Protein AF-A0AAU5FYH8-F1 (afdb_monomer_lite)

Foldseek 3Di:
DQDQDDLQRLLVLLCVVVVHDSVPDDQFADPVSLVSSVVVCCVPRVDDADPVLSVQPRGSVSSSVSSVVVPPPPPPPPPPDDDDPPDDDDDDDDDD

Secondary structure (DSSP, 8-state):
---PPPHHHHHHHHHHHTTS-GGG--SB--HHHHHHHHHHHHHHH-----HHHHHH-SBHHHHHHHHHHTS--GGGGSSSSSS--S----------

pLDDT: mean 80.05, std 16.14, range [45.41, 95.19]

Sequence (96 aa):
MPNIPERAEVVEILAAFGDRSPEQVPEGIDSMELAWLVHQIEQRYGSQLDDDDLARMTTVTGVLQVLGEQAPGPDARSQDTQGSDAQSQDAQGPHV

Structure (mmCIF, N/CA/C/O backbone):
data_AF-A0AAU5FYH8-F1
#
_entry.id   AF-A0AAU5FYH8-F1
#
loop_
_atom_site.group_PDB
_atom_site.id
_atom_site.type_symbol
_atom_site.label_atom_id
_atom_site.label_alt_id
_atom_site.label_comp_id
_atom_site.label_asym_id
_atom_site.label_entity_id
_atom_site.label_seq_id
_atom_site.pdbx_PDB_ins_code
_atom_site.Cartn_x
_atom_site.Cartn_y
_atom_site.Cartn_z
_atom_site.occupancy
_atom_site.B_iso_or_equiv
_atom_site.auth_seq_id
_atom_site.auth_comp_id
_atom_site.auth_asym_id
_atom_site.auth_atom_id
_atom_site.pdbx_PDB_model_num
ATOM 1 N N . MET A 1 1 ? -20.896 -8.009 9.211 1.00 45.41 1 MET A N 1
ATOM 2 C CA . MET A 1 1 ? -19.586 -8.371 9.791 1.00 45.41 1 MET A CA 1
ATOM 3 C C . MET A 1 1 ? -18.613 -7.308 9.321 1.00 45.41 1 MET A C 1
ATOM 5 O O . MET A 1 1 ? -18.785 -6.903 8.176 1.00 45.41 1 MET A O 1
ATOM 9 N N . PRO A 1 2 ? -17.701 -6.779 10.154 1.00 51.47 2 PRO A N 1
ATOM 10 C CA . PRO A 1 2 ? -16.620 -5.963 9.615 1.00 51.47 2 PRO A CA 1
ATOM 11 C C . PRO A 1 2 ? -15.801 -6.896 8.718 1.00 51.47 2 PRO A C 1
ATOM 13 O O . PRO A 1 2 ? -15.109 -7.778 9.218 1.00 51.47 2 PRO A O 1
ATOM 16 N N . ASN A 1 3 ? -16.014 -6.815 7.405 1.00 66.94 3 ASN A N 1
ATOM 17 C CA . ASN A 1 3 ? -15.208 -7.563 6.452 1.00 66.94 3 ASN A CA 1
ATOM 18 C C . ASN A 1 3 ? -13.881 -6.823 6.388 1.00 66.94 3 ASN A C 1
ATOM 20 O O . ASN A 1 3 ? -13.838 -5.683 5.947 1.00 66.94 3 ASN A O 1
ATOM 24 N N . ILE A 1 4 ? -12.832 -7.441 6.903 1.00 73.75 4 ILE A N 1
ATOM 25 C CA . ILE A 1 4 ? -11.466 -6.991 6.664 1.00 73.75 4 ILE A CA 1
ATOM 26 C C . ILE A 1 4 ? -11.015 -7.779 5.437 1.00 73.75 4 ILE A C 1
ATOM 28 O O . ILE A 1 4 ? -11.247 -8.993 5.409 1.00 73.75 4 ILE A O 1
ATOM 32 N N . PRO A 1 5 ? -10.432 -7.137 4.418 1.00 81.38 5 PRO A N 1
ATOM 33 C CA . PRO A 1 5 ? -10.004 -7.854 3.229 1.00 81.38 5 PRO A CA 1
ATOM 34 C C . PRO A 1 5 ? -8.905 -8.860 3.583 1.00 81.38 5 PRO A C 1
ATOM 36 O O . PRO A 1 5 ? -7.932 -8.541 4.270 1.00 81.38 5 PRO A O 1
ATOM 39 N N . GLU A 1 6 ? -9.062 -10.091 3.104 1.00 87.00 6 GLU A N 1
ATOM 40 C CA . GLU A 1 6 ? -8.043 -11.126 3.266 1.00 87.00 6 GLU A CA 1
ATOM 41 C C . GLU A 1 6 ? -6.917 -10.969 2.238 1.00 87.00 6 GLU A C 1
ATOM 43 O O . GLU A 1 6 ? -7.065 -10.299 1.214 1.00 87.00 6 GLU A O 1
ATOM 48 N N . ARG A 1 7 ? -5.786 -11.655 2.463 1.00 90.88 7 ARG A N 1
ATOM 49 C CA . ARG A 1 7 ? -4.640 -11.642 1.535 1.00 90.88 7 ARG A CA 1
ATOM 50 C C . ARG A 1 7 ? -5.048 -11.950 0.099 1.00 90.88 7 ARG A C 1
ATOM 52 O O . ARG A 1 7 ? -4.548 -11.309 -0.817 1.00 90.88 7 ARG A O 1
ATOM 59 N N . ALA A 1 8 ? -5.923 -12.938 -0.088 1.00 91.38 8 ALA A N 1
ATOM 60 C CA . ALA A 1 8 ? -6.403 -13.317 -1.411 1.00 91.38 8 ALA A CA 1
ATOM 61 C C . ALA A 1 8 ? -7.121 -12.148 -2.099 1.00 91.38 8 ALA A C 1
ATOM 63 O O . ALA A 1 8 ? -6.843 -11.872 -3.258 1.00 91.38 8 ALA A O 1
ATOM 64 N N . GLU A 1 9 ? -7.951 -11.407 -1.364 1.00 90.50 9 GLU A N 1
ATOM 65 C CA . GLU A 1 9 ? -8.671 -10.253 -1.899 1.00 90.50 9 GLU A CA 1
ATOM 66 C C . GLU A 1 9 ? -7.721 -9.096 -2.231 1.00 90.50 9 GLU A C 1
ATOM 68 O O . GLU A 1 9 ? -7.808 -8.528 -3.315 1.00 90.50 9 GLU A O 1
ATOM 73 N N . VAL A 1 10 ? -6.768 -8.778 -1.345 1.00 91.94 10 VAL A N 1
ATOM 74 C CA . VAL A 1 10 ? -5.744 -7.749 -1.612 1.00 91.94 10 VAL A CA 1
ATOM 75 C C . VAL A 1 10 ? -4.963 -8.084 -2.885 1.00 91.94 10 VAL A C 1
ATOM 77 O O . VAL A 1 10 ? -4.746 -7.220 -3.734 1.00 91.94 10 VAL A O 1
ATOM 80 N N . VAL A 1 11 ? -4.574 -9.349 -3.047 1.00 94.31 11 VAL A N 1
ATOM 81 C CA . VAL A 1 11 ? -3.858 -9.820 -4.235 1.00 94.31 11 VAL A CA 1
ATOM 82 C C . VAL A 1 11 ? -4.743 -9.756 -5.480 1.00 94.31 11 VAL A C 1
ATOM 84 O O . VAL A 1 11 ? -4.269 -9.294 -6.510 1.00 94.31 11 VAL A O 1
ATOM 87 N N . GLU A 1 12 ? -6.008 -10.175 -5.412 1.00 93.50 12 GLU A N 1
ATOM 88 C CA . GLU A 1 12 ? -6.950 -10.097 -6.539 1.00 93.50 12 GLU A CA 1
ATOM 89 C C . GLU A 1 12 ? -7.172 -8.662 -7.011 1.00 93.50 12 GLU A C 1
ATOM 91 O O . GLU A 1 12 ? -7.160 -8.394 -8.213 1.00 93.50 12 GLU A O 1
ATOM 96 N N . ILE A 1 13 ? -7.325 -7.739 -6.060 1.00 92.69 13 ILE A N 1
ATOM 97 C CA . ILE A 1 13 ? -7.411 -6.305 -6.312 1.00 92.69 13 ILE A CA 1
ATOM 98 C C . ILE A 1 13 ? -6.148 -5.896 -7.091 1.00 92.69 13 ILE A C 1
ATOM 100 O O . ILE A 1 13 ? -6.247 -5.487 -8.248 1.00 92.69 13 ILE A O 1
ATOM 104 N N . LEU A 1 14 ? -4.946 -6.099 -6.545 1.00 94.06 14 LEU A N 1
ATOM 105 C CA . LEU A 1 14 ? -3.692 -5.717 -7.216 1.00 94.06 14 LEU A CA 1
ATOM 106 C C . LEU A 1 14 ? -3.496 -6.374 -8.596 1.00 94.06 14 LEU A C 1
ATOM 108 O O . LEU A 1 14 ? -2.974 -5.741 -9.516 1.00 94.06 14 LEU A O 1
ATOM 112 N N . ALA A 1 15 ? -3.920 -7.627 -8.767 1.00 94.12 15 ALA A N 1
ATOM 113 C CA . ALA A 1 15 ? -3.842 -8.327 -10.047 1.00 94.12 15 ALA A CA 1
ATOM 114 C C . ALA A 1 15 ? -4.735 -7.669 -11.111 1.00 94.12 15 ALA A C 1
ATOM 116 O O . ALA A 1 15 ? -4.306 -7.507 -12.253 1.00 94.12 15 ALA A O 1
ATOM 117 N N . ALA A 1 16 ? -5.940 -7.237 -10.723 1.00 92.00 16 ALA A N 1
ATOM 118 C CA . ALA A 1 16 ? -6.876 -6.555 -11.612 1.00 92.00 16 ALA A CA 1
ATOM 119 C C . ALA A 1 16 ? -6.348 -5.194 -12.088 1.00 92.00 16 ALA A C 1
ATOM 121 O O . ALA A 1 16 ? -6.548 -4.836 -13.246 1.00 92.00 16 ALA A O 1
ATOM 122 N N . PHE A 1 17 ? -5.647 -4.449 -11.227 1.00 92.75 17 PHE A N 1
ATOM 123 C CA . PHE A 1 17 ? -4.999 -3.199 -11.632 1.00 92.75 17 PHE A CA 1
ATOM 124 C C . PHE A 1 17 ? -3.864 -3.433 -12.636 1.00 92.75 17 PHE A C 1
ATOM 126 O O . PHE A 1 17 ? -3.744 -2.706 -13.620 1.00 92.75 17 PHE A O 1
ATOM 133 N N . GLY A 1 18 ? -3.048 -4.462 -12.398 1.00 89.38 18 GLY A N 1
ATOM 134 C CA . GLY A 1 18 ? -1.902 -4.797 -13.240 1.00 89.38 18 GLY A CA 1
ATOM 135 C C . GLY A 1 18 ? -2.213 -5.629 -14.488 1.00 89.38 18 GLY A C 1
ATOM 136 O O . GLY A 1 18 ? -1.259 -6.033 -15.148 1.00 89.38 18 GLY A O 1
ATOM 137 N N . ASP A 1 19 ? -3.488 -5.932 -14.770 1.00 91.88 19 ASP A N 1
ATOM 138 C CA . ASP A 1 19 ? -3.937 -6.876 -15.813 1.00 91.88 19 ASP A CA 1
ATOM 139 C C . ASP A 1 19 ? -3.113 -8.181 -15.821 1.00 91.88 19 ASP A C 1
ATOM 141 O O . ASP A 1 19 ? -2.590 -8.637 -16.840 1.00 91.88 19 ASP A O 1
ATOM 145 N N . ARG A 1 20 ? -2.916 -8.750 -14.626 1.00 92.19 20 ARG A N 1
ATOM 146 C CA . ARG A 1 20 ? -2.052 -9.915 -14.387 1.00 92.19 20 ARG A CA 1
ATOM 147 C C . ARG A 1 20 ? -2.739 -10.955 -13.517 1.00 92.19 20 ARG A C 1
ATOM 149 O O . ARG A 1 20 ? -3.725 -10.674 -12.842 1.00 92.19 20 ARG A O 1
ATOM 156 N N . SER A 1 21 ? -2.189 -12.166 -13.496 1.00 92.00 21 SER A N 1
ATOM 157 C CA . SER A 1 21 ? -2.713 -13.227 -12.631 1.00 92.00 21 SER A CA 1
ATOM 158 C C . SER A 1 21 ? -2.345 -12.970 -11.158 1.00 92.00 21 SER A C 1
ATOM 160 O O . SER A 1 21 ? -1.254 -12.458 -10.895 1.00 92.00 21 SER A O 1
ATOM 162 N N . PRO A 1 22 ? -3.182 -13.375 -10.181 1.00 92.12 22 PRO A N 1
ATOM 163 C CA . PRO A 1 22 ? -2.896 -13.242 -8.743 1.00 92.12 22 PRO A CA 1
ATOM 164 C C . PRO A 1 22 ? -1.537 -13.817 -8.319 1.00 92.12 22 PRO A C 1
ATOM 166 O O . PRO A 1 22 ? -0.826 -13.245 -7.501 1.00 92.12 22 PRO A O 1
ATOM 169 N N . GLU A 1 23 ? -1.136 -14.932 -8.927 1.00 91.25 23 GLU A N 1
ATOM 170 C CA . GLU A 1 23 ? 0.153 -15.601 -8.704 1.00 91.25 23 GLU A CA 1
ATOM 171 C C . GLU A 1 23 ? 1.372 -14.822 -9.228 1.00 91.25 23 GLU A C 1
ATOM 173 O O . GLU A 1 23 ? 2.504 -15.118 -8.851 1.00 91.25 23 GLU A O 1
ATOM 178 N N . GLN A 1 24 ? 1.150 -13.816 -10.076 1.00 91.81 24 GLN A N 1
ATOM 179 C CA . GLN A 1 24 ? 2.185 -12.938 -10.624 1.00 91.81 24 GLN A CA 1
ATOM 180 C C . GLN A 1 24 ? 2.287 -11.608 -9.869 1.00 91.81 24 GLN A C 1
ATOM 182 O O . GLN A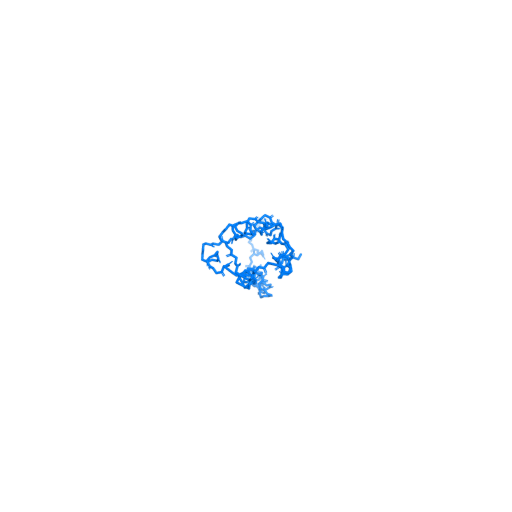 1 24 ? 3.117 -10.772 -10.224 1.00 91.81 24 GLN A O 1
ATOM 187 N N . VAL A 1 25 ? 1.444 -11.382 -8.856 1.00 92.50 25 VAL A N 1
ATOM 188 C CA . VAL A 1 25 ? 1.496 -10.171 -8.034 1.00 92.50 25 VAL A CA 1
ATOM 189 C C . VAL A 1 25 ? 2.735 -10.240 -7.132 1.00 92.50 25 VAL A C 1
ATOM 191 O O . VAL A 1 25 ? 2.847 -11.168 -6.325 1.00 92.50 25 VAL A O 1
ATOM 194 N N . PRO A 1 26 ? 3.681 -9.293 -7.258 1.00 92.69 26 PRO A N 1
ATOM 195 C CA . PRO A 1 26 ? 4.836 -9.236 -6.374 1.00 92.69 26 PRO A CA 1
ATOM 196 C C . PRO A 1 26 ? 4.417 -8.881 -4.942 1.00 92.69 26 PRO A C 1
ATOM 198 O O . PRO A 1 26 ? 3.372 -8.283 -4.707 1.00 92.69 26 PRO A O 1
ATOM 201 N N . GLU A 1 27 ? 5.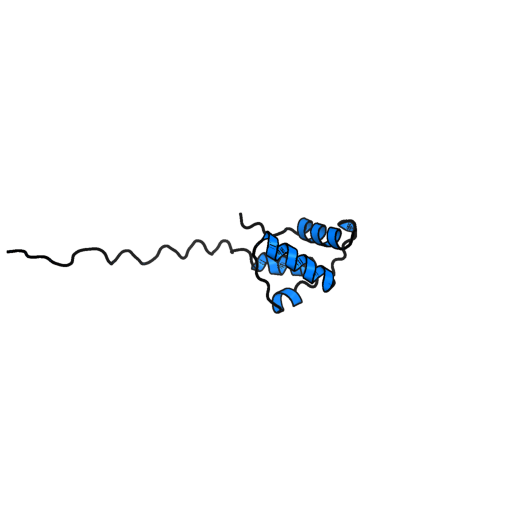259 -9.230 -3.968 1.00 93.81 27 GLU A N 1
ATOM 202 C CA . GLU A 1 27 ? 5.019 -8.855 -2.567 1.00 93.81 27 GLU A CA 1
ATOM 203 C C . GLU A 1 27 ? 5.158 -7.343 -2.341 1.00 93.81 27 GLU A C 1
ATOM 205 O O . GLU A 1 27 ? 4.470 -6.791 -1.487 1.00 93.81 27 GLU A O 1
ATOM 210 N N . GLY A 1 28 ? 6.046 -6.680 -3.088 1.00 93.94 28 GLY A N 1
ATOM 211 C CA . GLY A 1 28 ? 6.200 -5.227 -3.059 1.00 93.94 28 GLY A CA 1
ATOM 212 C C . GLY A 1 28 ? 5.125 -4.546 -3.897 1.00 93.94 28 GLY A C 1
ATOM 213 O O . GLY A 1 28 ? 4.867 -4.978 -5.017 1.00 93.94 28 GLY A O 1
ATOM 214 N N . ILE A 1 29 ? 4.539 -3.486 -3.352 1.00 94.44 29 ILE A N 1
ATOM 215 C CA . ILE A 1 29 ? 3.478 -2.702 -3.983 1.00 94.44 29 ILE A CA 1
ATOM 216 C C . ILE A 1 29 ? 4.074 -1.362 -4.407 1.00 94.44 29 ILE A C 1
ATOM 218 O O . ILE A 1 29 ? 4.725 -0.686 -3.604 1.00 94.44 29 ILE A O 1
ATOM 222 N N . ASP A 1 30 ? 3.877 -0.979 -5.667 1.00 92.44 30 ASP A N 1
ATOM 223 C CA . ASP A 1 30 ? 4.299 0.341 -6.130 1.00 92.44 30 ASP A CA 1
ATOM 224 C C . ASP A 1 30 ? 3.344 1.457 -5.659 1.00 92.44 30 ASP A C 1
ATOM 226 O O . ASP A 1 30 ? 2.250 1.211 -5.155 1.00 92.44 30 ASP A O 1
ATOM 230 N N . SER A 1 31 ? 3.753 2.720 -5.783 1.00 91.56 31 SER A N 1
ATOM 231 C CA . SER A 1 31 ? 2.952 3.843 -5.278 1.00 91.56 31 SER A CA 1
ATOM 232 C C . SER A 1 31 ? 1.613 4.029 -6.000 1.00 91.56 31 SER A C 1
ATOM 234 O O . SER A 1 31 ? 0.668 4.539 -5.400 1.00 91.56 31 SER A O 1
ATOM 236 N N . MET A 1 32 ? 1.508 3.632 -7.269 1.00 94.19 32 MET A N 1
ATOM 237 C CA . MET A 1 32 ? 0.276 3.747 -8.048 1.00 94.19 32 MET A CA 1
ATOM 238 C C . MET A 1 32 ? -0.693 2.614 -7.701 1.00 94.19 32 MET A C 1
ATOM 240 O O . MET A 1 32 ? -1.877 2.852 -7.470 1.00 94.19 32 MET A O 1
ATOM 244 N N . GLU A 1 33 ? -0.172 1.393 -7.625 1.00 93.94 33 GLU A N 1
ATOM 245 C CA . GLU A 1 33 ? -0.871 0.207 -7.148 1.00 93.94 33 GLU A CA 1
ATOM 246 C C . GLU A 1 33 ? -1.405 0.420 -5.736 1.00 93.94 33 GLU A C 1
ATOM 248 O O . GLU A 1 33 ? -2.568 0.119 -5.470 1.00 93.94 33 GLU A O 1
ATOM 253 N N . LEU A 1 34 ? -0.587 1.000 -4.853 1.00 93.25 34 LEU A N 1
ATOM 254 C CA . LEU A 1 34 ? -0.983 1.337 -3.493 1.00 93.25 34 LEU A CA 1
ATOM 255 C C . LEU A 1 34 ? -2.113 2.369 -3.482 1.00 93.25 34 LEU A C 1
ATOM 257 O O . LEU A 1 34 ? -3.121 2.155 -2.814 1.00 93.25 34 LEU A O 1
ATOM 261 N N . ALA A 1 35 ? -1.985 3.460 -4.242 1.00 92.38 35 ALA A N 1
ATOM 262 C CA . ALA A 1 35 ? -3.028 4.482 -4.322 1.00 92.38 35 ALA A CA 1
ATOM 263 C C . ALA A 1 35 ? -4.362 3.901 -4.817 1.00 92.38 35 ALA A C 1
ATOM 265 O O . ALA A 1 35 ? -5.430 4.219 -4.289 1.00 92.38 35 ALA A O 1
ATOM 266 N N . TRP A 1 36 ? -4.310 3.016 -5.811 1.00 92.12 36 TRP A N 1
ATOM 267 C CA . TRP A 1 36 ? -5.501 2.356 -6.324 1.00 92.12 36 TRP A CA 1
ATOM 268 C C . TRP A 1 36 ? -6.087 1.341 -5.328 1.00 92.12 36 TRP A C 1
ATOM 270 O O . TRP A 1 36 ? -7.303 1.320 -5.127 1.00 92.12 36 TRP A O 1
ATOM 280 N N . LEU A 1 37 ? -5.245 0.546 -4.661 1.00 92.81 37 LEU A N 1
ATOM 281 C CA . LEU A 1 37 ? -5.650 -0.396 -3.615 1.00 92.81 37 LEU A CA 1
ATOM 282 C C . LEU A 1 37 ? -6.367 0.328 -2.469 1.00 92.81 37 LEU A C 1
ATOM 284 O O . LEU A 1 37 ? -7.449 -0.089 -2.058 1.00 92.81 37 LEU A O 1
ATOM 288 N N . VAL A 1 38 ? -5.795 1.435 -1.997 1.00 91.12 38 VAL A N 1
ATOM 289 C CA . VAL A 1 38 ? -6.375 2.285 -0.949 1.00 91.12 38 VAL A CA 1
ATOM 290 C C . VAL A 1 38 ? -7.735 2.792 -1.388 1.00 91.12 38 VAL A C 1
ATOM 292 O O . VAL A 1 38 ? -8.716 2.561 -0.692 1.00 91.12 38 VAL A O 1
ATOM 295 N N . HIS A 1 39 ? -7.834 3.360 -2.590 1.00 91.38 39 HIS A N 1
ATOM 296 C CA . HIS A 1 39 ? -9.110 3.829 -3.117 1.00 91.38 39 HIS A CA 1
ATOM 297 C C . HIS A 1 39 ? -10.188 2.726 -3.143 1.00 91.38 39 HIS A C 1
ATOM 299 O O . HIS A 1 39 ? -11.348 2.989 -2.827 1.00 91.38 39 HIS A O 1
ATOM 305 N N . GLN A 1 40 ? -9.832 1.480 -3.481 1.00 90.69 40 GLN A N 1
ATOM 306 C CA . GLN A 1 40 ? -10.774 0.353 -3.424 1.00 90.69 40 GLN A CA 1
ATOM 307 C C . GLN A 1 40 ? -11.183 -0.003 -1.993 1.00 90.69 40 GLN A C 1
ATOM 309 O O . GLN A 1 40 ? -12.360 -0.271 -1.744 1.00 90.69 40 GLN A O 1
ATOM 314 N N . ILE A 1 41 ? -10.232 -0.007 -1.061 1.00 88.38 41 ILE A N 1
ATOM 315 C CA . ILE A 1 41 ? -10.490 -0.319 0.345 1.00 88.38 41 ILE A CA 1
ATOM 316 C C . ILE A 1 41 ? -11.385 0.752 0.972 1.00 88.38 41 ILE A C 1
ATOM 318 O O . ILE A 1 41 ? -12.398 0.410 1.575 1.00 88.38 41 ILE A O 1
ATOM 322 N N . GLU A 1 42 ? -11.072 2.032 0.784 1.00 88.25 42 GLU A N 1
ATOM 323 C CA . GLU A 1 42 ? -11.872 3.145 1.302 1.00 88.25 42 GLU A CA 1
ATOM 324 C C . GLU A 1 42 ? -13.302 3.104 0.749 1.00 88.25 42 GLU A C 1
ATOM 326 O O . GLU A 1 42 ? -14.265 3.236 1.503 1.00 88.25 42 GLU A O 1
ATOM 331 N N . GLN A 1 43 ? -13.470 2.836 -0.554 1.00 88.44 43 GLN A N 1
ATOM 332 C CA . GLN A 1 43 ? -14.802 2.737 -1.156 1.00 88.44 43 GLN A CA 1
ATOM 333 C C . GLN A 1 43 ? -15.605 1.517 -0.683 1.00 88.44 43 GLN A C 1
ATOM 335 O O . GLN A 1 43 ? -16.826 1.613 -0.551 1.00 88.44 43 GLN A O 1
ATOM 340 N N . ARG A 1 44 ? -14.961 0.366 -0.444 1.00 85.25 44 ARG A N 1
ATOM 341 C CA . ARG A 1 44 ? -15.653 -0.868 -0.018 1.00 85.25 44 ARG A CA 1
ATOM 342 C C . ARG A 1 44 ? -15.917 -0.930 1.480 1.00 85.25 44 ARG A C 1
ATOM 344 O O . ARG A 1 44 ? -16.963 -1.433 1.888 1.00 85.25 44 ARG A O 1
ATOM 351 N N . TYR A 1 45 ? -14.968 -0.463 2.281 1.00 82.44 45 TYR A N 1
ATOM 352 C CA . TYR A 1 45 ? -14.935 -0.675 3.726 1.00 82.44 45 TYR A CA 1
ATOM 353 C C . TYR A 1 45 ? -15.161 0.606 4.528 1.00 82.44 45 T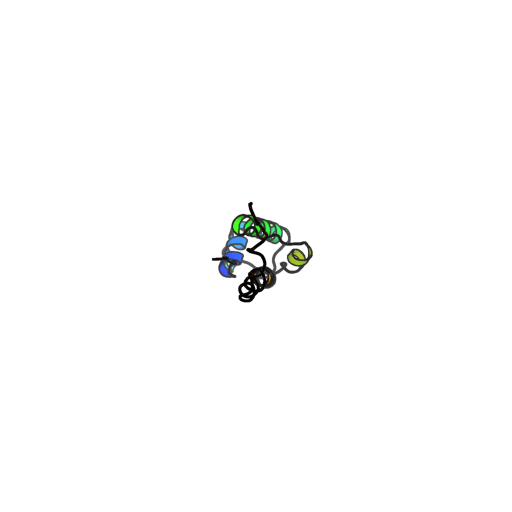YR A C 1
ATOM 355 O O . TYR A 1 45 ? -15.449 0.527 5.720 1.00 82.44 45 TYR A O 1
ATOM 363 N N . GLY A 1 46 ? -15.079 1.781 3.894 1.00 79.94 46 GLY A N 1
ATOM 364 C CA . GLY A 1 46 ? -15.232 3.068 4.575 1.00 79.94 46 GLY A CA 1
ATOM 365 C C . GLY A 1 46 ? -14.111 3.367 5.574 1.00 79.94 46 GLY A C 1
ATOM 366 O O . GLY A 1 46 ? -14.274 4.244 6.419 1.00 79.94 46 GLY A O 1
ATOM 367 N N . SER A 1 47 ? -13.003 2.622 5.515 1.00 79.38 47 SER A N 1
ATOM 368 C CA . SER A 1 47 ? -11.805 2.878 6.312 1.00 79.38 47 SER A CA 1
ATOM 369 C C . SER A 1 47 ? -11.151 4.175 5.852 1.00 79.38 47 SER A C 1
ATOM 371 O O . SER A 1 47 ? -11.157 4.468 4.663 1.00 79.38 47 SER A O 1
ATOM 373 N N . GLN A 1 48 ? -10.580 4.932 6.784 1.00 81.06 48 GLN A N 1
ATOM 374 C CA . GLN A 1 48 ? -9.782 6.115 6.481 1.00 81.06 48 GLN A CA 1
ATOM 375 C C . GLN A 1 48 ? -8.345 5.806 6.895 1.00 81.06 48 GLN A C 1
ATOM 377 O O . GLN A 1 48 ? -8.107 5.487 8.060 1.00 81.06 48 GLN A O 1
ATOM 382 N N . LEU A 1 49 ? -7.429 5.808 5.928 1.00 86.19 49 LEU A N 1
ATOM 383 C CA . LEU A 1 49 ? -6.011 5.513 6.137 1.00 86.19 49 LEU A CA 1
ATOM 384 C C . LEU A 1 49 ? -5.232 6.827 6.117 1.00 86.19 49 LEU A C 1
ATOM 386 O O . LEU A 1 49 ? -5.504 7.689 5.280 1.00 86.19 49 LEU A O 1
ATOM 390 N N . ASP A 1 50 ? -4.302 6.995 7.050 1.00 88.69 50 ASP A N 1
ATOM 391 C CA . ASP A 1 50 ? -3.435 8.172 7.087 1.00 88.69 50 ASP A CA 1
ATOM 392 C C . ASP A 1 50 ? -2.121 7.952 6.316 1.00 88.69 50 ASP A C 1
ATOM 394 O O . ASP A 1 50 ? -1.830 6.868 5.806 1.00 88.69 50 ASP A O 1
ATOM 398 N N . ASP A 1 51 ? -1.313 9.005 6.197 1.00 88.50 51 ASP A N 1
ATOM 399 C CA . ASP A 1 51 ? -0.043 8.942 5.466 1.00 88.50 51 ASP A CA 1
ATOM 400 C C . ASP A 1 51 ? 0.972 7.974 6.112 1.00 88.50 51 ASP A C 1
ATOM 402 O O . ASP A 1 51 ? 1.789 7.368 5.408 1.00 88.50 51 ASP A O 1
ATOM 406 N N . ASP A 1 52 ? 0.912 7.787 7.435 1.00 90.69 52 ASP A N 1
ATOM 407 C CA . ASP A 1 52 ? 1.798 6.881 8.173 1.00 90.69 52 ASP A CA 1
ATOM 408 C C . ASP A 1 52 ? 1.407 5.409 7.956 1.00 90.69 52 ASP A C 1
ATOM 410 O O . ASP A 1 52 ? 2.272 4.523 7.930 1.00 90.69 52 ASP A O 1
ATOM 414 N N . ASP A 1 53 ? 0.114 5.134 7.797 1.00 91.50 53 ASP A N 1
ATOM 415 C CA . ASP A 1 53 ? -0.431 3.848 7.377 1.00 91.50 53 ASP A CA 1
ATOM 416 C C . ASP A 1 53 ? -0.008 3.546 5.938 1.00 91.50 53 ASP A C 1
ATOM 418 O O . ASP A 1 53 ? 0.578 2.494 5.670 1.00 91.50 53 ASP A O 1
ATOM 422 N N . LEU A 1 54 ? -0.190 4.500 5.020 1.00 90.19 54 LEU A N 1
ATOM 423 C CA . LEU A 1 54 ? 0.216 4.363 3.619 1.00 90.19 54 LEU A CA 1
ATOM 424 C C . LEU A 1 54 ? 1.710 4.035 3.479 1.00 90.19 54 LEU A C 1
ATOM 426 O O . LEU A 1 54 ? 2.084 3.155 2.700 1.00 90.19 54 LEU A O 1
ATOM 430 N N . ALA A 1 55 ? 2.573 4.670 4.275 1.00 90.94 55 ALA A N 1
ATOM 431 C CA . ALA A 1 55 ? 4.009 4.387 4.277 1.00 90.94 55 ALA A CA 1
ATOM 432 C C . ALA A 1 55 ? 4.347 2.936 4.687 1.00 90.94 55 ALA A C 1
ATOM 434 O O . ALA A 1 55 ? 5.343 2.369 4.224 1.00 90.94 55 ALA A O 1
ATOM 435 N N . ARG A 1 56 ? 3.515 2.310 5.529 1.00 92.44 56 ARG A N 1
ATOM 436 C CA . ARG A 1 56 ? 3.657 0.909 5.968 1.00 92.44 56 ARG A CA 1
ATOM 437 C C . ARG A 1 56 ? 3.070 -0.094 4.967 1.00 92.44 56 ARG A C 1
ATOM 439 O O . ARG A 1 56 ? 3.483 -1.252 4.950 1.00 92.44 56 ARG A O 1
ATOM 446 N N . MET A 1 57 ? 2.186 0.349 4.076 1.00 94.19 57 MET A N 1
ATOM 447 C CA . MET A 1 57 ? 1.481 -0.474 3.082 1.00 94.19 57 MET A CA 1
ATOM 448 C C . MET A 1 57 ? 2.266 -0.710 1.776 1.00 94.19 57 MET A C 1
ATOM 450 O O . MET A 1 57 ? 1.696 -1.075 0.754 1.00 94.19 57 MET A O 1
ATOM 454 N N . THR A 1 58 ? 3.593 -0.569 1.793 1.00 93.19 58 THR A N 1
ATOM 455 C CA . THR A 1 58 ? 4.462 -0.808 0.618 1.00 93.19 58 THR A CA 1
ATOM 456 C C . THR A 1 58 ? 4.631 -2.291 0.257 1.00 93.19 58 THR A C 1
ATOM 458 O O . THR A 1 58 ? 5.326 -2.631 -0.701 1.00 93.19 58 THR A O 1
ATOM 461 N N . THR A 1 59 ? 3.999 -3.192 1.013 1.00 95.19 59 THR A N 1
ATOM 462 C CA . THR A 1 59 ? 3.978 -4.638 0.758 1.00 95.19 59 THR A CA 1
ATOM 463 C C . THR A 1 59 ? 2.597 -5.219 1.029 1.00 95.19 59 THR A C 1
ATOM 465 O O . THR A 1 59 ? 1.853 -4.689 1.855 1.00 95.19 59 THR A O 1
ATOM 468 N N . VAL A 1 60 ? 2.267 -6.347 0.395 1.00 93.19 60 VAL A N 1
ATOM 469 C CA . VAL A 1 60 ? 1.003 -7.069 0.639 1.00 93.19 60 VAL A CA 1
ATOM 470 C C . VAL A 1 60 ? 0.865 -7.446 2.116 1.00 93.19 60 VAL A C 1
ATOM 472 O O . VAL A 1 60 ? -0.210 -7.319 2.697 1.00 93.19 60 VAL A O 1
ATOM 475 N N . THR A 1 61 ? 1.954 -7.863 2.756 1.00 93.56 61 THR A N 1
ATOM 476 C CA . THR A 1 61 ? 1.975 -8.153 4.193 1.00 93.56 61 THR A CA 1
ATOM 477 C C . THR A 1 61 ? 1.726 -6.894 5.022 1.00 93.56 61 THR A C 1
ATOM 479 O O . THR A 1 61 ? 0.901 -6.929 5.931 1.00 93.56 61 THR A O 1
ATOM 482 N N . GLY A 1 62 ? 2.378 -5.776 4.688 1.00 93.75 62 GLY A N 1
ATOM 483 C CA . GLY A 1 62 ? 2.183 -4.495 5.374 1.00 93.75 62 GLY A CA 1
ATOM 484 C C . GLY A 1 62 ? 0.740 -3.996 5.292 1.00 93.75 62 GLY A C 1
ATOM 485 O O . GLY A 1 62 ? 0.183 -3.563 6.297 1.00 93.75 62 GLY A O 1
ATOM 486 N N . VAL A 1 63 ? 0.094 -4.166 4.134 1.00 92.44 63 VAL A N 1
ATOM 487 C CA . VAL A 1 63 ? -1.343 -3.903 3.949 1.00 92.44 63 VAL A CA 1
ATOM 488 C C . VAL A 1 63 ? -2.181 -4.691 4.950 1.00 92.44 63 VAL A C 1
ATOM 490 O O . VAL A 1 63 ? -3.008 -4.114 5.647 1.00 92.44 63 VAL A O 1
ATOM 493 N N . LEU A 1 64 ? -1.963 -6.001 5.063 1.00 91.50 64 LEU A N 1
ATOM 494 C CA . LEU A 1 64 ? -2.750 -6.842 5.970 1.00 91.50 64 LEU A CA 1
ATOM 495 C C . LEU A 1 64 ? -2.532 -6.494 7.441 1.00 91.50 64 LEU A C 1
ATOM 497 O O . LEU A 1 64 ? -3.466 -6.600 8.230 1.00 91.50 64 LEU A O 1
ATOM 501 N N . GLN A 1 65 ? -1.316 -6.087 7.809 1.00 91.00 65 GLN A N 1
ATOM 502 C CA . GLN A 1 65 ? -1.023 -5.649 9.170 1.00 91.00 65 GLN A CA 1
ATOM 503 C C . GLN A 1 65 ? -1.810 -4.386 9.517 1.00 91.00 65 GLN A C 1
ATOM 505 O O . GLN A 1 65 ? -2.553 -4.401 10.494 1.00 91.00 65 GLN A O 1
ATOM 510 N N . VAL A 1 66 ? -1.728 -3.352 8.675 1.0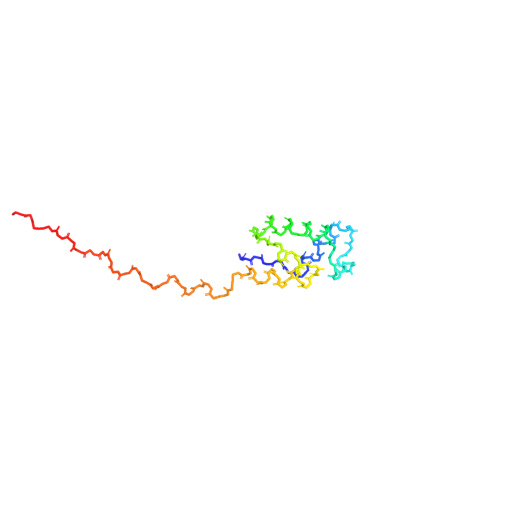0 90.75 66 VAL A N 1
ATOM 511 C CA . VAL A 1 66 ? -2.453 -2.088 8.878 1.00 90.75 66 VAL A CA 1
ATOM 512 C C . VAL A 1 66 ? -3.963 -2.326 8.916 1.00 90.75 66 VAL A C 1
ATOM 514 O O . VAL A 1 66 ? -4.649 -1.881 9.829 1.00 90.75 66 VAL A O 1
ATOM 517 N N . LEU A 1 67 ? -4.511 -3.098 7.976 1.00 87.62 67 LEU A N 1
ATOM 518 C CA . LEU A 1 67 ? -5.953 -3.369 7.949 1.00 87.62 67 LEU A CA 1
ATOM 519 C C . LEU A 1 67 ? -6.423 -4.222 9.136 1.00 87.62 67 LEU A C 1
ATOM 521 O O . LEU A 1 67 ? -7.555 -4.066 9.592 1.00 87.62 67 LEU A O 1
ATOM 525 N N . GLY A 1 68 ? -5.563 -5.099 9.659 1.00 85.50 68 GLY A N 1
ATOM 526 C CA . GLY A 1 68 ? -5.829 -5.860 10.877 1.00 85.50 68 GLY A CA 1
ATOM 527 C C . GLY A 1 68 ? -5.867 -4.991 12.137 1.00 85.50 68 GLY A C 1
ATOM 528 O O . GLY A 1 68 ? -6.633 -5.291 13.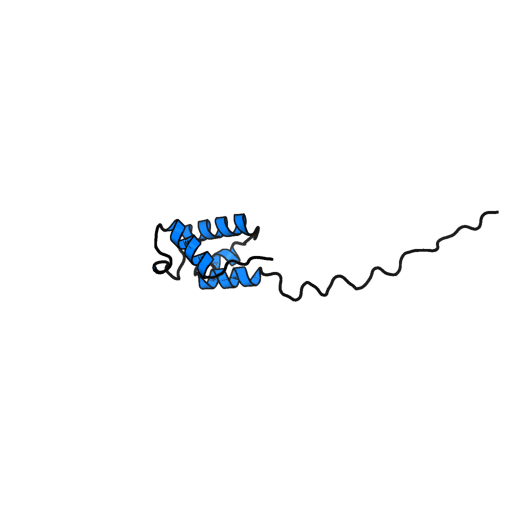049 1.00 85.50 68 GLY A O 1
ATOM 529 N N . GLU A 1 69 ? -5.098 -3.902 12.181 1.00 84.88 69 GLU A N 1
ATOM 530 C CA . GLU A 1 69 ? -5.129 -2.917 13.274 1.00 84.88 69 GLU A CA 1
ATOM 531 C C . GLU A 1 69 ? -6.437 -2.109 13.276 1.00 84.88 69 GLU A C 1
ATOM 533 O O . GLU A 1 69 ? -6.953 -1.772 14.341 1.00 84.88 69 GLU A O 1
ATOM 538 N N . GLN A 1 70 ? -7.021 -1.881 12.095 1.00 75.50 70 GLN A N 1
ATOM 539 C CA . GLN A 1 70 ? -8.302 -1.184 11.922 1.00 75.50 70 GLN A CA 1
ATOM 540 C C . GLN A 1 70 ? -9.523 -2.064 12.235 1.00 75.50 70 GLN A C 1
ATOM 542 O O . GLN A 1 70 ? -10.659 -1.579 12.278 1.00 75.50 70 GLN A O 1
ATOM 547 N N . ALA A 1 71 ? -9.316 -3.365 12.460 1.00 68.75 71 ALA A N 1
ATOM 548 C CA . ALA A 1 71 ? -10.352 -4.241 12.974 1.00 68.75 71 ALA A CA 1
ATOM 549 C C . ALA A 1 71 ? -10.845 -3.695 14.320 1.00 68.75 71 ALA A C 1
ATOM 551 O O . ALA A 1 71 ? -10.025 -3.480 15.215 1.00 68.75 71 ALA A O 1
ATOM 552 N N . PRO A 1 72 ? -12.161 -3.532 14.545 1.00 62.00 72 PRO A N 1
ATOM 553 C CA . PRO A 1 72 ? -12.641 -3.333 15.901 1.00 62.00 72 PRO A CA 1
ATOM 554 C C . PRO A 1 72 ? -12.226 -4.568 16.704 1.00 62.00 72 PRO A C 1
ATOM 556 O O . PRO A 1 72 ? -12.767 -5.658 16.497 1.00 62.00 72 PRO A O 1
ATOM 559 N N . GLY A 1 73 ? -11.226 -4.410 17.576 1.00 52.25 73 GLY A N 1
ATOM 560 C CA . GLY A 1 73 ? -10.761 -5.485 18.440 1.00 52.25 73 GLY A CA 1
ATOM 561 C C . GLY A 1 73 ? -11.948 -6.109 19.187 1.00 52.25 73 GLY A C 1
ATOM 562 O O . GLY A 1 73 ? -12.930 -5.410 19.478 1.00 52.25 73 GLY A O 1
ATOM 563 N N . PRO A 1 74 ? -11.898 -7.409 19.530 1.00 54.81 74 PRO A N 1
ATOM 564 C CA . PRO A 1 74 ? -12.964 -8.078 20.284 1.00 54.81 74 PRO A CA 1
ATOM 565 C C . PRO A 1 74 ? -13.277 -7.413 21.644 1.00 54.81 74 PRO A C 1
ATOM 567 O O . PRO A 1 74 ? -14.278 -7.751 22.275 1.00 54.81 74 PRO A O 1
ATOM 570 N N . ASP A 1 75 ? -12.473 -6.434 22.063 1.00 52.81 75 ASP A N 1
ATOM 571 C CA . ASP A 1 75 ? -12.501 -5.771 23.365 1.00 52.81 75 ASP A CA 1
ATOM 572 C C . ASP A 1 75 ? -13.422 -4.534 23.453 1.00 52.81 75 ASP A C 1
ATOM 574 O O . ASP A 1 75 ? -13.732 -4.077 24.554 1.00 52.81 75 ASP A O 1
ATOM 578 N N . ALA A 1 76 ? -13.943 -4.006 22.336 1.00 50.97 76 ALA A N 1
ATOM 579 C CA . ALA A 1 76 ? -14.791 -2.800 22.347 1.00 50.97 76 ALA A CA 1
ATOM 580 C C . ALA A 1 76 ? -16.242 -3.028 22.840 1.00 50.97 76 ALA A C 1
ATOM 582 O O . ALA A 1 76 ? -17.038 -2.094 22.887 1.00 50.97 76 ALA A O 1
ATOM 583 N N . ARG A 1 77 ? -16.619 -4.259 23.221 1.00 52.56 77 ARG A N 1
ATOM 584 C CA . ARG A 1 77 ? -17.989 -4.608 23.661 1.00 52.56 77 ARG A CA 1
ATOM 585 C C . ARG A 1 77 ? -18.222 -4.545 25.177 1.00 52.56 77 ARG A C 1
ATOM 587 O O . ARG A 1 77 ? -19.313 -4.888 25.621 1.00 52.56 77 ARG A O 1
ATOM 594 N N . SER A 1 78 ? -17.240 -4.096 25.963 1.00 52.12 78 SER A N 1
ATOM 595 C CA . SER A 1 78 ? -17.294 -4.168 27.436 1.00 52.12 78 SER A CA 1
ATOM 596 C C . SER A 1 78 ? -17.343 -2.816 28.165 1.00 52.12 78 SER A C 1
ATOM 598 O O . SER A 1 78 ? -17.211 -2.803 29.385 1.00 52.12 78 SER A O 1
ATOM 600 N N . GLN A 1 79 ? -17.532 -1.680 27.478 1.00 52.00 79 GLN A N 1
ATOM 601 C CA . GLN A 1 79 ? -17.505 -0.353 28.131 1.00 52.00 79 GLN A CA 1
ATOM 602 C C . GLN A 1 79 ? -18.849 0.397 28.177 1.00 52.00 79 GLN A C 1
ATOM 604 O O . GLN A 1 79 ? -18.914 1.464 28.777 1.00 52.00 79 GLN A O 1
ATOM 609 N N . ASP A 1 80 ? -19.943 -0.177 27.665 1.00 53.53 80 ASP A N 1
ATOM 610 C CA . ASP A 1 80 ? -21.246 0.512 27.576 1.00 53.53 80 ASP A CA 1
ATOM 611 C C . ASP A 1 80 ? -22.271 0.086 28.655 1.00 53.53 80 ASP A C 1
ATOM 613 O O . ASP A 1 80 ? -23.473 0.039 28.409 1.00 53.53 80 ASP A O 1
ATOM 617 N N . THR A 1 81 ? -21.852 -0.311 29.868 1.00 59.53 81 THR A N 1
ATOM 618 C CA . THR A 1 81 ? -22.831 -0.758 30.900 1.00 59.53 81 THR A CA 1
ATOM 619 C C . THR A 1 81 ? -22.528 -0.338 32.339 1.00 59.53 81 THR A C 1
ATOM 621 O O . THR A 1 81 ? -22.976 -0.986 33.280 1.00 59.53 81 THR A O 1
ATOM 624 N N . GLN A 1 82 ? -21.837 0.776 32.588 1.00 55.78 82 GLN A N 1
ATOM 625 C CA . GLN A 1 82 ? -21.703 1.243 33.975 1.00 55.78 82 GLN A CA 1
ATOM 626 C C . GLN A 1 82 ? -21.872 2.758 34.109 1.00 55.78 82 GLN A C 1
ATOM 628 O O . GLN A 1 82 ? -20.925 3.517 33.944 1.00 55.78 82 GLN A O 1
ATOM 633 N N . GLY A 1 83 ? -23.085 3.177 34.494 1.00 54.25 83 GLY A N 1
ATOM 634 C CA . GLY A 1 83 ? -23.297 4.451 35.190 1.00 54.25 83 GLY A CA 1
ATOM 635 C C . GLY A 1 83 ? -24.364 5.380 34.615 1.00 54.25 83 GLY A C 1
ATOM 636 O O . GLY A 1 83 ? -24.086 6.551 34.394 1.00 54.25 83 GLY A O 1
ATOM 637 N N . SER A 1 84 ? -25.593 4.915 34.394 1.00 53.50 84 SER A N 1
ATOM 638 C CA . SER A 1 84 ? -26.757 5.811 34.270 1.00 53.50 84 SER A CA 1
ATOM 639 C C . SER A 1 84 ? -28.004 5.144 34.845 1.00 53.50 84 SER A C 1
ATOM 641 O O . SER A 1 84 ? -29.021 5.007 34.184 1.00 53.50 84 SER A O 1
ATOM 643 N N . ASP A 1 85 ? -27.900 4.713 36.101 1.00 58.78 85 ASP A N 1
ATOM 644 C CA . ASP A 1 85 ? -29.039 4.265 36.908 1.00 58.78 85 ASP A CA 1
ATOM 645 C C . ASP A 1 85 ? -28.976 4.986 38.262 1.00 58.78 85 ASP A C 1
ATOM 647 O O . ASP A 1 85 ? -28.644 4.411 39.294 1.00 58.78 85 ASP A O 1
ATOM 651 N N . ALA A 1 86 ? -29.117 6.317 38.228 1.00 56.53 86 ALA A N 1
ATOM 652 C CA . ALA A 1 86 ? -29.243 7.147 39.431 1.00 56.53 86 ALA A CA 1
ATOM 653 C C . ALA A 1 86 ? -29.784 8.564 39.141 1.00 56.53 86 ALA A C 1
ATOM 655 O O . ALA A 1 86 ? -29.333 9.521 39.761 1.00 56.53 86 ALA A O 1
ATOM 656 N N . GLN A 1 87 ? -30.717 8.759 38.199 1.00 54.69 87 GLN A N 1
ATOM 657 C CA . GLN A 1 87 ? -31.380 10.071 38.082 1.00 54.69 87 GLN A CA 1
ATOM 658 C C . GLN A 1 87 ? -32.780 9.995 37.455 1.00 54.69 87 GLN A C 1
ATOM 660 O O . GLN A 1 87 ? -33.045 10.550 36.395 1.00 54.69 87 GLN A O 1
ATOM 665 N N . SER A 1 88 ? -33.694 9.278 38.101 1.00 53.38 88 SER A N 1
ATOM 666 C CA . SER A 1 88 ? -35.151 9.321 37.888 1.00 53.38 88 SER A CA 1
ATOM 667 C C . SER A 1 88 ? -35.757 8.568 39.071 1.00 53.38 88 SER A C 1
ATOM 669 O O . SER A 1 88 ? -35.347 7.444 39.306 1.00 53.38 88 SER A O 1
ATOM 671 N N . GLN A 1 89 ? -36.649 9.041 39.926 1.00 61.47 89 GLN A N 1
ATOM 672 C CA . GLN A 1 89 ? -37.523 10.200 40.090 1.00 61.47 89 GLN A CA 1
ATOM 673 C C . GLN A 1 89 ? -37.745 10.232 41.624 1.00 61.47 89 GLN A C 1
ATOM 675 O O . GLN A 1 89 ? -37.785 9.174 42.241 1.00 61.47 89 GLN A O 1
ATOM 680 N N . ASP A 1 90 ? -37.672 11.363 42.324 1.00 55.25 90 ASP A N 1
ATOM 681 C CA . ASP A 1 90 ? -38.894 11.971 42.863 1.00 55.25 90 ASP A CA 1
ATOM 682 C C . ASP A 1 90 ? -38.575 13.395 43.350 1.00 55.25 90 ASP A C 1
ATOM 684 O O . ASP A 1 90 ? -38.108 13.629 44.468 1.00 55.25 90 ASP A O 1
ATOM 688 N N . ALA A 1 91 ? -38.784 14.373 42.472 1.00 58.53 91 ALA A N 1
ATOM 689 C CA . ALA A 1 91 ? -38.965 15.751 42.886 1.00 58.53 91 ALA A CA 1
ATOM 690 C C . ALA A 1 91 ? -40.473 16.013 42.974 1.00 58.53 91 ALA A C 1
ATOM 692 O O . ALA A 1 91 ? -41.155 16.087 41.961 1.00 58.53 91 ALA A O 1
ATOM 693 N N . GLN A 1 92 ? -40.931 16.203 44.209 1.00 58.12 92 GLN A N 1
ATOM 694 C CA . GLN A 1 92 ? -41.756 17.338 44.628 1.00 58.12 92 GLN A CA 1
ATOM 695 C C . GLN A 1 92 ? -43.153 17.502 44.005 1.00 58.12 92 GLN A C 1
ATOM 697 O O . GLN A 1 92 ? -43.326 17.970 42.885 1.00 58.12 92 GLN A O 1
ATOM 702 N N . GLY A 1 93 ? -44.152 17.367 44.880 1.00 48.50 93 GLY A N 1
ATOM 703 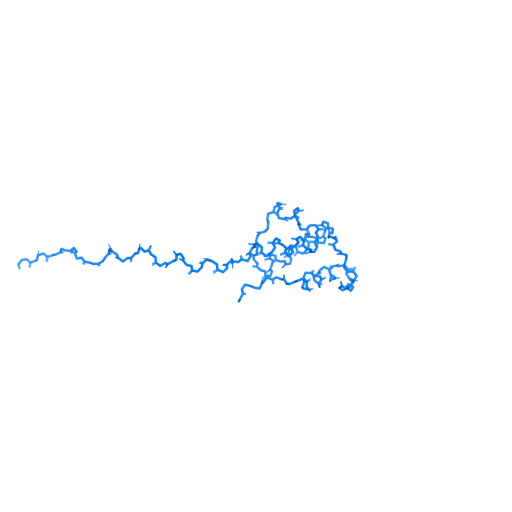C CA . GLY A 1 93 ? -45.356 18.190 44.828 1.00 48.50 93 GLY A CA 1
ATOM 704 C C . GLY A 1 93 ? -46.276 17.971 46.032 1.00 48.50 93 GLY A C 1
ATOM 705 O O . GLY A 1 93 ? -47.068 17.034 46.002 1.00 48.50 93 GLY A O 1
ATOM 706 N N . PRO A 1 94 ? -46.247 18.813 47.084 1.00 70.69 94 PRO A N 1
ATOM 707 C CA . PRO A 1 94 ? -47.398 18.958 47.961 1.00 70.69 94 PRO A CA 1
ATOM 708 C C . PRO A 1 94 ? -48.370 19.937 47.290 1.00 70.69 94 PRO A C 1
ATOM 710 O O . PRO A 1 94 ? -48.040 21.106 47.082 1.00 70.69 94 PRO A O 1
ATOM 713 N N . HIS A 1 95 ? -49.559 19.464 46.923 1.00 61.75 95 HIS A N 1
ATOM 714 C CA . HIS A 1 95 ? -50.645 20.327 46.464 1.00 61.75 95 HIS A CA 1
ATOM 715 C C . HIS A 1 95 ? -51.803 20.238 47.462 1.00 61.75 95 HIS A C 1
ATOM 717 O O . HIS A 1 95 ? -52.453 19.203 47.538 1.00 61.75 95 HIS A O 1
ATOM 723 N N . VAL A 1 96 ? -51.928 21.329 48.233 1.00 70.00 96 VAL A N 1
ATOM 724 C CA . VAL A 1 96 ? -53.088 21.916 48.946 1.00 70.00 96 VAL A CA 1
ATOM 725 C C . VAL A 1 96 ? -54.126 21.016 49.620 1.00 70.00 96 VAL A C 1
ATOM 727 O O . VAL A 1 96 ? -54.826 20.243 48.938 1.00 70.00 96 VAL A O 1
#

Radius of gyration: 23.1 Å; chains: 1; bounding box: 59×38×65 Å